Protein AF-A0A7S2EGP1-F1 (afdb_monomer_lite)

Radius of gyration: 24.75 Å; chains: 1; bounding box: 66×66×52 Å

Foldseek 3Di:
DDDDDDDDPPPPPVPPPPPPQQAAPPPRDRQLQAKWKAFPVGDGSHGPVVQVCCCPVVVQQADPPPGDRGPDIDIDHHDPPPPVVVPPPPPPDDPPVPDDD

Structure (mmCIF, N/CA/C/O backbone):
data_AF-A0A7S2EGP1-F1
#
_entry.id   AF-A0A7S2EGP1-F1
#
loop_
_atom_site.group_PDB
_atom_site.id
_atom_site.type_symbol
_atom_site.label_atom_id
_atom_site.label_alt_id
_atom_site.label_comp_id
_atom_site.label_asym_id
_atom_site.label_entity_id
_atom_site.label_seq_id
_atom_site.pdbx_PDB_ins_code
_atom_site.Cartn_x
_atom_site.Cartn_y
_atom_site.Cartn_z
_atom_site.occupancy
_atom_site.B_iso_or_equiv
_atom_site.auth_seq_id
_atom_site.auth_comp_id
_atom_site.auth_asym_id
_atom_site.auth_atom_id
_atom_site.pdbx_PDB_model_num
ATOM 1 N N . GLY A 1 1 ? 18.635 51.054 20.109 1.00 40.81 1 GLY A N 1
ATOM 2 C CA . GLY A 1 1 ? 17.928 49.866 20.617 1.00 40.81 1 GLY A CA 1
ATOM 3 C C . GLY A 1 1 ? 16.976 49.372 19.550 1.00 40.81 1 GLY A C 1
ATOM 4 O O . GLY A 1 1 ? 16.396 50.231 18.906 1.00 40.81 1 GLY A O 1
ATOM 5 N N . GLY A 1 2 ? 16.860 48.043 19.396 1.00 42.12 2 GLY A N 1
ATOM 6 C CA . GLY A 1 2 ? 15.829 47.308 18.628 1.00 42.12 2 GLY A CA 1
ATOM 7 C C . GLY A 1 2 ? 15.920 47.465 17.103 1.00 42.12 2 GLY A C 1
ATOM 8 O O . GLY A 1 2 ? 15.816 48.574 16.613 1.00 42.12 2 GLY A O 1
ATOM 9 N N . GLY A 1 3 ? 16.148 46.449 16.267 1.00 47.38 3 GLY A N 1
ATOM 10 C CA . GLY A 1 3 ? 15.875 45.018 16.407 1.00 47.38 3 GLY A CA 1
ATOM 11 C C . GLY A 1 3 ? 14.501 44.702 15.810 1.00 47.38 3 GLY A C 1
ATOM 12 O O . GLY A 1 3 ? 13.493 45.086 16.389 1.00 47.38 3 GLY A O 1
ATOM 13 N N . GLY A 1 4 ? 14.472 44.022 14.664 1.00 44.62 4 GLY A N 1
ATOM 14 C CA . GLY A 1 4 ? 13.240 43.604 13.994 1.00 44.62 4 GLY A CA 1
ATOM 15 C C . GLY A 1 4 ? 13.551 42.816 12.726 1.00 44.62 4 GLY A C 1
ATOM 16 O O . GLY A 1 4 ? 13.455 43.352 11.628 1.00 44.62 4 GLY A O 1
ATOM 17 N N . GLY A 1 5 ? 14.013 41.576 12.898 1.00 44.78 5 GLY A N 1
ATOM 18 C CA . GLY A 1 5 ? 14.194 40.631 11.801 1.00 44.78 5 GLY A CA 1
ATOM 19 C C . GLY A 1 5 ? 12.834 40.190 11.267 1.00 44.78 5 GLY A C 1
ATOM 20 O O . GLY A 1 5 ? 11.985 39.745 12.037 1.00 44.78 5 GLY A O 1
ATOM 21 N N . GLY A 1 6 ? 12.632 40.345 9.960 1.00 47.50 6 GLY A N 1
ATOM 22 C CA . GLY A 1 6 ? 11.548 39.682 9.249 1.00 47.50 6 GLY A CA 1
ATOM 23 C C . GLY A 1 6 ? 11.882 38.201 9.158 1.00 47.50 6 GLY A C 1
ATOM 24 O O . GLY A 1 6 ? 12.871 37.847 8.524 1.00 47.50 6 GLY A O 1
ATOM 25 N N . GLY A 1 7 ? 11.100 37.371 9.845 1.00 51.88 7 GLY A N 1
ATOM 26 C CA . GLY A 1 7 ? 11.089 35.934 9.621 1.00 51.88 7 GLY A CA 1
ATOM 27 C C . GLY A 1 7 ? 10.337 35.666 8.328 1.00 51.88 7 GLY A C 1
ATOM 28 O O . GLY A 1 7 ? 9.144 35.934 8.220 1.00 51.88 7 GLY A O 1
ATOM 29 N N . ASP A 1 8 ? 11.065 35.204 7.330 1.00 56.62 8 ASP A N 1
ATOM 30 C CA . ASP A 1 8 ? 10.543 34.512 6.175 1.00 56.62 8 ASP A CA 1
ATOM 31 C C . ASP A 1 8 ? 9.930 33.185 6.637 1.00 56.62 8 ASP A C 1
ATOM 33 O O . ASP A 1 8 ? 10.622 32.197 6.871 1.00 56.62 8 ASP A O 1
ATOM 37 N N . ASP A 1 9 ? 8.600 33.164 6.756 1.00 46.38 9 ASP A N 1
ATOM 38 C CA . ASP A 1 9 ? 7.792 31.946 6.832 1.00 46.38 9 ASP A CA 1
ATOM 39 C C . ASP A 1 9 ? 7.847 31.207 5.479 1.00 46.38 9 ASP A C 1
ATOM 41 O O . ASP A 1 9 ? 6.846 31.017 4.783 1.00 46.38 9 ASP A O 1
ATOM 45 N N . ALA A 1 10 ? 9.045 30.796 5.065 1.00 51.41 10 ALA A N 1
ATOM 46 C CA . ALA A 1 10 ? 9.225 29.792 4.038 1.00 51.41 10 ALA A CA 1
ATOM 47 C C . ALA A 1 10 ? 8.837 28.463 4.678 1.00 51.41 10 ALA A C 1
ATOM 49 O O . ALA A 1 10 ? 9.643 27.801 5.331 1.00 51.41 10 ALA A O 1
ATOM 50 N N . ALA A 1 11 ? 7.548 28.144 4.537 1.00 49.41 11 ALA A N 1
ATOM 51 C CA . ALA A 1 11 ? 6.948 26.855 4.812 1.00 49.41 11 ALA A CA 1
ATOM 52 C C . ALA A 1 11 ? 7.997 25.751 4.664 1.00 49.41 11 ALA A C 1
ATOM 54 O O . ALA A 1 11 ? 8.457 25.453 3.560 1.00 49.41 11 ALA A O 1
ATOM 55 N N . SER A 1 12 ? 8.389 25.184 5.805 1.00 51.66 12 SER A N 1
ATOM 56 C CA . SER A 1 12 ? 9.176 23.966 5.872 1.00 51.66 12 SER A CA 1
ATOM 57 C C . SER A 1 12 ? 8.310 22.861 5.270 1.00 51.66 12 SER A C 1
ATOM 59 O O . SER A 1 12 ? 7.616 22.124 5.969 1.00 51.66 12 SER A O 1
ATOM 61 N N . LEU A 1 13 ? 8.280 22.791 3.936 1.00 52.66 13 LEU A N 1
ATOM 62 C CA . LEU A 1 13 ? 7.971 21.566 3.234 1.00 52.66 13 LEU A CA 1
ATOM 63 C C . LEU A 1 13 ? 9.092 20.634 3.655 1.00 52.66 13 LEU A C 1
ATOM 65 O O . LEU A 1 13 ? 10.198 20.691 3.125 1.00 52.66 13 LEU A O 1
ATOM 69 N N . ALA A 1 14 ? 8.819 19.842 4.686 1.00 52.12 14 ALA A N 1
ATOM 70 C CA . ALA A 1 14 ? 9.623 18.694 5.021 1.00 52.12 14 ALA A CA 1
ATOM 71 C C . ALA A 1 14 ? 9.597 17.792 3.789 1.00 52.12 14 ALA A C 1
ATOM 73 O O . ALA A 1 14 ? 8.695 16.965 3.632 1.00 52.12 14 ALA A O 1
ATOM 74 N N . THR A 1 15 ? 10.558 18.006 2.892 1.00 49.84 15 THR A N 1
ATOM 75 C CA . THR A 1 15 ? 10.933 17.085 1.836 1.00 49.84 15 THR A CA 1
ATOM 76 C C . THR A 1 15 ? 11.304 15.804 2.562 1.00 49.84 15 THR A C 1
ATOM 78 O O . THR A 1 15 ? 12.427 15.643 3.034 1.00 49.84 15 THR A O 1
ATOM 81 N N . HIS A 1 16 ? 10.316 14.935 2.778 1.00 54.28 16 HIS A N 1
ATOM 82 C CA . HIS A 1 16 ? 10.574 13.584 3.229 1.00 54.28 16 HIS A CA 1
ATOM 83 C C . HIS A 1 16 ? 11.448 12.998 2.136 1.00 54.28 16 HIS A C 1
ATOM 85 O O . HIS A 1 16 ? 11.012 12.910 0.988 1.00 54.28 16 HIS A O 1
ATOM 91 N N . SER A 1 17 ? 12.712 12.734 2.467 1.00 46.84 17 SER A N 1
ATOM 92 C CA . SER A 1 17 ? 13.642 12.088 1.555 1.00 46.84 17 SER A CA 1
ATOM 93 C C . SER A 1 17 ? 12.960 10.846 1.007 1.0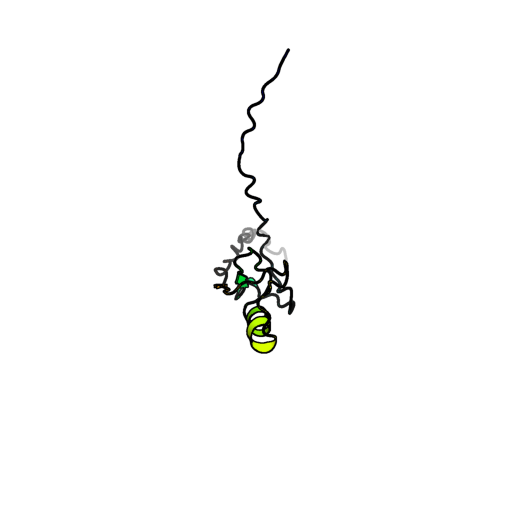0 46.84 17 SER A C 1
ATOM 95 O O . SER A 1 17 ? 12.781 9.869 1.728 1.00 46.84 17 SER A O 1
ATOM 97 N N . THR A 1 18 ? 12.590 10.895 -0.270 1.00 53.22 18 THR A N 1
ATOM 98 C CA . THR A 1 18 ? 12.091 9.766 -1.052 1.00 53.22 18 THR A CA 1
ATOM 99 C C . THR A 1 18 ? 13.265 8.842 -1.362 1.00 53.22 18 THR A C 1
ATOM 101 O O . THR A 1 18 ? 13.605 8.607 -2.522 1.00 53.22 18 THR A O 1
ATOM 104 N N . ALA A 1 19 ? 13.972 8.375 -0.332 1.00 57.81 19 ALA A N 1
ATOM 105 C CA . ALA A 1 19 ? 14.855 7.240 -0.500 1.00 57.81 19 ALA A CA 1
ATOM 106 C C . ALA A 1 19 ? 13.931 6.077 -0.860 1.00 57.81 19 ALA A C 1
ATOM 108 O O . ALA A 1 19 ? 13.264 5.537 0.014 1.00 57.81 19 ALA A O 1
ATOM 109 N N . ALA A 1 20 ? 13.812 5.785 -2.158 1.00 66.56 20 ALA A N 1
ATOM 110 C CA . ALA A 1 20 ? 12.882 4.791 -2.670 1.00 66.56 20 ALA A CA 1
ATOM 111 C C . ALA A 1 20 ? 13.098 3.475 -1.915 1.00 66.56 20 ALA A C 1
ATOM 113 O O . ALA A 1 20 ? 14.155 2.839 -2.021 1.00 66.56 20 ALA A O 1
ATOM 114 N N . HIS A 1 21 ? 12.119 3.103 -1.095 1.00 77.44 21 HIS A N 1
ATOM 115 C CA . HIS A 1 21 ? 12.190 1.883 -0.318 1.00 77.44 21 HIS A CA 1
ATOM 116 C C . HIS A 1 21 ? 12.178 0.705 -1.295 1.00 77.44 21 HIS A C 1
ATOM 118 O O . HIS A 1 21 ? 11.259 0.542 -2.092 1.00 77.44 21 HIS A O 1
ATOM 124 N N . ARG A 1 22 ? 13.229 -0.121 -1.260 1.00 89.12 22 ARG A N 1
ATOM 125 C CA . ARG A 1 22 ? 13.314 -1.310 -2.125 1.00 89.12 22 ARG A CA 1
ATOM 126 C C . ARG A 1 22 ? 12.524 -2.495 -1.575 1.00 89.12 22 ARG A C 1
ATOM 128 O O . ARG A 1 22 ? 12.122 -3.357 -2.343 1.00 89.12 22 ARG A O 1
ATOM 135 N N . TYR A 1 23 ? 12.283 -2.523 -0.262 1.00 94.44 23 TYR A N 1
ATOM 136 C CA . TYR A 1 23 ? 11.700 -3.673 0.426 1.00 94.44 23 TYR A 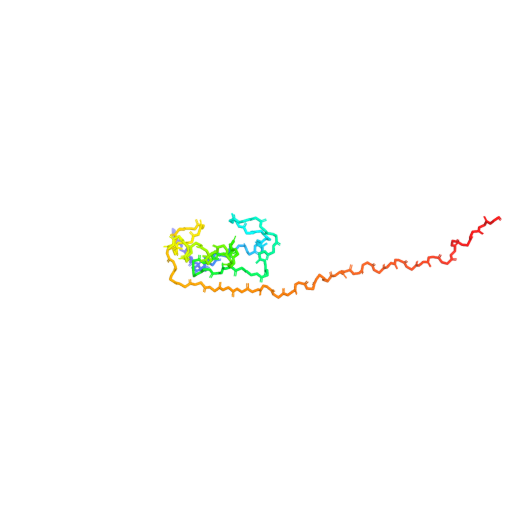CA 1
ATOM 137 C C . TYR A 1 23 ? 10.416 -3.313 1.165 1.00 94.44 23 TYR A C 1
ATOM 139 O O . TYR A 1 23 ? 10.353 -2.294 1.850 1.00 94.44 23 TYR A O 1
ATOM 147 N N . CYS A 1 24 ? 9.416 -4.190 1.095 1.00 95.56 24 CYS A N 1
ATOM 148 C CA . CYS A 1 24 ? 8.192 -4.071 1.888 1.00 95.56 24 CYS A CA 1
ATOM 149 C C . CYS A 1 24 ? 8.468 -4.308 3.383 1.00 95.56 24 CYS A C 1
ATOM 151 O O . CYS A 1 24 ? 8.980 -5.362 3.750 1.00 95.56 24 CYS A O 1
ATOM 153 N N . LEU A 1 25 ? 8.027 -3.421 4.278 1.00 95.25 25 LEU A N 1
ATOM 154 C CA . LEU A 1 25 ? 8.232 -3.595 5.728 1.00 95.25 25 LEU A CA 1
ATOM 155 C C . LEU A 1 25 ? 7.455 -4.767 6.354 1.00 95.25 25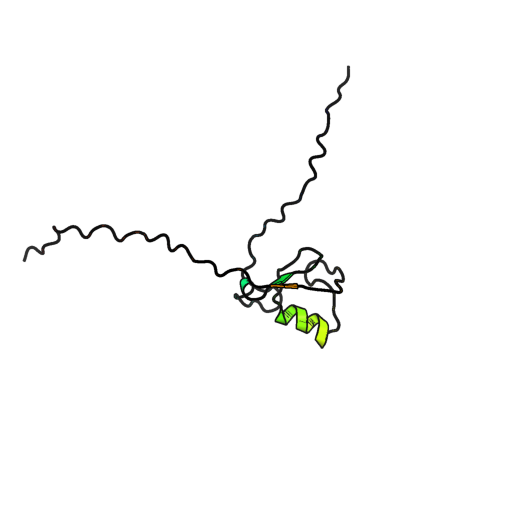 LEU A C 1
ATOM 157 O O . LEU A 1 25 ? 7.751 -5.168 7.476 1.00 95.25 25 LEU A O 1
ATOM 161 N N . VAL A 1 26 ? 6.448 -5.308 5.662 1.00 95.56 26 VAL A N 1
ATOM 162 C CA . VAL A 1 26 ? 5.611 -6.406 6.181 1.00 95.56 26 VAL A CA 1
ATOM 163 C C . VAL A 1 26 ? 6.144 -7.775 5.764 1.00 95.56 26 VAL A C 1
ATOM 165 O O . VAL A 1 26 ? 6.211 -8.679 6.590 1.00 95.56 26 VAL A O 1
ATOM 168 N N . CYS A 1 27 ? 6.491 -7.946 4.486 1.00 96.75 27 CYS A N 1
ATOM 169 C CA . CYS A 1 27 ? 6.926 -9.239 3.942 1.00 96.75 27 CYS A CA 1
ATOM 170 C C . CYS A 1 27 ? 8.393 -9.281 3.513 1.00 96.75 27 CYS A C 1
ATOM 172 O O . CYS A 1 27 ? 8.867 -10.351 3.150 1.00 96.75 27 CYS A O 1
ATOM 174 N N . TYR A 1 28 ? 9.091 -8.145 3.531 1.00 96.06 28 TYR A N 1
ATOM 175 C CA . TYR A 1 28 ? 10.497 -8.014 3.150 1.00 96.06 28 TYR A CA 1
ATOM 176 C C . TYR A 1 28 ? 10.830 -8.427 1.704 1.00 96.06 28 TYR A C 1
ATOM 178 O O . TYR A 1 28 ? 11.991 -8.649 1.377 1.00 96.06 28 TYR A O 1
ATOM 186 N N . ALA A 1 29 ? 9.822 -8.512 0.828 1.00 94.94 29 ALA A N 1
ATOM 187 C CA . ALA A 1 29 ? 10.030 -8.700 -0.607 1.00 94.94 29 ALA A CA 1
ATOM 188 C C . ALA A 1 29 ? 10.693 -7.455 -1.218 1.00 94.94 29 ALA A C 1
ATOM 190 O O . ALA A 1 29 ? 10.360 -6.337 -0.818 1.00 94.94 29 ALA A O 1
ATOM 191 N N . ASP A 1 30 ? 11.610 -7.667 -2.160 1.00 92.62 30 ASP A N 1
ATOM 192 C CA . ASP A 1 30 ? 12.491 -6.679 -2.803 1.00 92.62 30 ASP A CA 1
ATOM 193 C C . ASP A 1 30 ? 11.896 -6.038 -4.068 1.00 92.62 30 ASP A C 1
ATOM 195 O O . ASP A 1 30 ? 12.571 -5.328 -4.814 1.00 92.62 30 ASP A O 1
ATOM 199 N N . ASP A 1 31 ? 10.609 -6.273 -4.304 1.00 90.62 31 ASP A N 1
ATOM 200 C CA . ASP A 1 31 ? 9.853 -5.810 -5.459 1.00 90.62 31 ASP A CA 1
ATOM 201 C C . ASP A 1 31 ? 8.817 -4.738 -5.096 1.00 90.62 31 ASP A C 1
ATOM 203 O O . ASP A 1 31 ? 7.869 -4.508 -5.854 1.00 90.62 31 ASP A O 1
ATOM 207 N N . LEU A 1 32 ? 9.020 -4.039 -3.968 1.00 93.56 32 LEU A N 1
ATOM 208 C CA . LEU A 1 32 ? 8.150 -2.949 -3.517 1.00 93.56 32 LEU A CA 1
ATOM 209 C C . LEU A 1 32 ? 7.853 -1.917 -4.625 1.00 93.56 32 LEU A C 1
ATOM 211 O O . LEU A 1 32 ? 6.673 -1.597 -4.795 1.00 93.56 32 LEU A O 1
ATOM 215 N N . PRO A 1 33 ? 8.837 -1.471 -5.441 1.00 91.50 33 PRO A N 1
ATOM 216 C CA . PRO A 1 33 ? 8.587 -0.529 -6.536 1.00 91.50 33 PRO A CA 1
ATOM 217 C C . PRO A 1 33 ? 7.563 -1.021 -7.565 1.00 91.50 33 PRO A C 1
ATOM 219 O O . PRO A 1 33 ? 6.908 -0.217 -8.217 1.00 91.50 33 PRO A O 1
ATOM 222 N N . ARG A 1 34 ? 7.365 -2.339 -7.720 1.00 92.25 34 ARG A N 1
ATOM 223 C CA . ARG A 1 34 ? 6.413 -2.882 -8.704 1.00 92.25 34 ARG A CA 1
ATOM 224 C C . ARG A 1 34 ? 4.957 -2.711 -8.291 1.00 92.25 34 ARG A C 1
ATOM 226 O O . ARG A 1 34 ? 4.078 -2.848 -9.138 1.00 92.25 34 ARG A O 1
ATOM 233 N N . HIS A 1 35 ? 4.692 -2.530 -7.001 1.00 93.19 35 HIS A N 1
ATOM 234 C CA . HIS A 1 35 ? 3.333 -2.491 -6.477 1.00 93.19 35 HIS A CA 1
ATOM 235 C C . HIS A 1 35 ? 3.284 -1.857 -5.079 1.00 93.19 35 HIS A C 1
ATOM 237 O O . HIS A 1 35 ? 2.827 -2.480 -4.115 1.00 93.19 35 HIS A O 1
ATOM 243 N N . ARG A 1 36 ? 3.749 -0.615 -4.930 1.00 94.25 36 ARG A N 1
ATOM 244 C CA . ARG A 1 36 ? 3.734 0.077 -3.632 1.00 94.25 36 ARG A CA 1
ATOM 245 C C . ARG A 1 36 ? 2.324 0.540 -3.271 1.00 94.25 36 ARG A C 1
ATOM 247 O O . ARG A 1 36 ? 1.549 0.947 -4.137 1.00 94.25 36 ARG A O 1
ATOM 254 N N . ALA A 1 37 ? 1.975 0.476 -1.990 1.00 95.81 37 ALA A N 1
ATOM 255 C CA . ALA A 1 37 ? 0.729 1.031 -1.478 1.00 95.81 37 ALA A CA 1
ATOM 256 C C . ALA A 1 37 ? 0.988 2.423 -0.901 1.00 95.81 37 ALA A C 1
ATOM 258 O O . ALA A 1 37 ? 1.649 2.546 0.121 1.00 95.81 37 ALA A O 1
ATOM 259 N N . ILE A 1 38 ? 0.414 3.453 -1.514 1.00 95.12 38 ILE A N 1
ATOM 260 C CA . ILE A 1 38 ? 0.554 4.848 -1.097 1.00 95.12 38 ILE A CA 1
ATOM 261 C C . ILE A 1 38 ? -0.665 5.236 -0.264 1.00 95.12 38 ILE A C 1
ATOM 263 O O . ILE A 1 38 ? -1.817 5.111 -0.706 1.00 95.12 38 ILE A O 1
ATOM 267 N N . LEU A 1 39 ? -0.420 5.710 0.957 1.00 95.56 39 LEU A N 1
ATOM 268 C CA . LEU A 1 39 ? -1.469 6.169 1.861 1.00 95.56 39 LEU A CA 1
ATOM 269 C C . LEU A 1 39 ? -1.567 7.702 1.858 1.00 95.56 39 LEU A C 1
ATOM 271 O O . LEU A 1 39 ? -0.547 8.375 1.740 1.00 95.56 39 LEU A O 1
ATOM 275 N N . PRO A 1 40 ? -2.757 8.279 2.113 1.00 95.69 40 PRO A N 1
ATOM 276 C CA . PRO A 1 40 ? -2.920 9.724 2.316 1.00 95.69 40 PRO A CA 1
ATOM 277 C C . PRO A 1 40 ? -2.026 10.332 3.408 1.00 95.69 40 PRO A C 1
ATOM 279 O O . PRO A 1 40 ? -1.741 11.523 3.372 1.00 95.69 40 PRO A O 1
ATOM 282 N N . CYS A 1 41 ? -1.565 9.529 4.372 1.00 95.44 41 CYS A N 1
ATOM 283 C CA . CYS A 1 41 ? -0.588 9.952 5.377 1.00 95.44 41 CYS A CA 1
ATOM 284 C C . CYS A 1 41 ? 0.866 10.016 4.867 1.00 95.44 41 CYS A C 1
ATOM 286 O O . CYS A 1 41 ? 1.758 10.256 5.671 1.00 95.44 41 CYS A O 1
ATOM 288 N N . GLY A 1 42 ? 1.115 9.749 3.581 1.00 92.44 42 GLY A N 1
ATOM 289 C CA . GLY A 1 42 ? 2.416 9.904 2.920 1.00 92.44 42 GLY A CA 1
ATOM 290 C C . GLY A 1 42 ? 3.340 8.684 2.954 1.00 92.44 42 GLY A C 1
ATOM 291 O O . GLY A 1 42 ? 4.303 8.655 2.204 1.00 92.44 42 GLY A O 1
ATOM 292 N N . HIS A 1 43 ? 3.050 7.673 3.774 1.00 93.50 43 HIS A N 1
ATOM 293 C CA . HIS A 1 43 ? 3.853 6.447 3.837 1.00 93.50 43 HIS A CA 1
ATOM 294 C C . HIS A 1 43 ? 3.551 5.512 2.661 1.00 93.50 43 HIS A C 1
ATOM 296 O O . HIS A 1 43 ? 2.376 5.287 2.345 1.00 93.50 43 HIS A O 1
ATOM 302 N N . ASP A 1 44 ? 4.599 4.932 2.080 1.00 94.31 44 ASP A N 1
ATOM 303 C CA . ASP A 1 44 ? 4.533 3.989 0.960 1.00 94.31 44 ASP A CA 1
ATOM 304 C C . ASP A 1 44 ? 5.446 2.753 1.116 1.00 94.31 44 ASP A C 1
ATOM 306 O O . ASP A 1 44 ? 5.649 1.983 0.179 1.00 94.31 44 ASP A O 1
ATOM 310 N N . ASP A 1 45 ? 5.899 2.480 2.343 1.00 94.00 45 ASP A N 1
ATOM 311 C CA . ASP A 1 45 ? 6.831 1.402 2.710 1.00 94.00 45 ASP A CA 1
ATOM 312 C C . ASP A 1 45 ? 6.257 -0.032 2.656 1.00 94.00 45 ASP A C 1
ATOM 314 O O . ASP A 1 45 ? 6.866 -0.999 3.133 1.00 94.00 45 ASP A O 1
ATOM 318 N N . VAL A 1 46 ? 5.024 -0.195 2.175 1.00 95.75 46 VAL A N 1
ATOM 319 C CA . VAL A 1 46 ? 4.286 -1.462 2.227 1.00 95.75 46 VAL A CA 1
ATOM 320 C C . VAL A 1 46 ? 3.735 -1.791 0.856 1.00 95.75 46 VAL A C 1
ATOM 322 O O . VAL A 1 46 ? 3.115 -0.963 0.197 1.00 95.75 46 VAL A O 1
ATOM 325 N N . CYS A 1 47 ? 3.914 -3.037 0.433 1.00 96.88 47 CYS A N 1
ATOM 326 C CA . CYS A 1 47 ? 3.429 -3.476 -0.860 1.00 96.88 47 CYS A CA 1
ATOM 327 C C . CYS A 1 47 ? 1.897 -3.636 -0.872 1.00 96.88 47 CYS A C 1
ATOM 329 O O . CYS A 1 47 ? 1.269 -3.966 0.143 1.00 96.88 47 CYS A O 1
ATOM 331 N N . GLY A 1 48 ? 1.288 -3.441 -2.042 1.00 96.56 48 GLY A N 1
ATOM 332 C CA . GLY A 1 48 ? -0.147 -3.557 -2.299 1.00 96.56 48 GLY A CA 1
ATOM 333 C C . GLY A 1 48 ? -0.783 -4.819 -1.702 1.00 96.56 48 GLY A C 1
ATOM 334 O O . GLY A 1 48 ? -1.717 -4.688 -0.909 1.00 96.56 48 GLY A O 1
ATOM 335 N N . PRO A 1 49 ? -0.281 -6.038 -1.983 1.00 97.44 49 PRO A N 1
ATOM 336 C CA . PRO A 1 49 ? -0.800 -7.277 -1.415 1.00 97.44 49 PRO A CA 1
ATOM 337 C C . PRO A 1 49 ? -0.806 -7.290 0.114 1.00 97.44 49 PRO A C 1
ATOM 339 O O . PRO A 1 49 ? -1.807 -7.683 0.714 1.00 97.44 49 PRO A O 1
ATOM 342 N N . CYS A 1 50 ? 0.275 -6.847 0.761 1.00 97.88 50 CYS A N 1
ATOM 343 C CA . CYS A 1 50 ? 0.344 -6.814 2.221 1.00 97.88 50 CYS A CA 1
ATOM 344 C C . CYS A 1 50 ? -0.659 -5.815 2.799 1.00 97.88 50 CYS A C 1
ATOM 346 O O . CYS A 1 50 ? -1.413 -6.159 3.712 1.00 97.88 50 CYS A O 1
ATOM 348 N N . HIS A 1 51 ? -0.740 -4.610 2.229 1.00 97.12 51 HIS A N 1
ATOM 349 C CA . HIS A 1 51 ? -1.684 -3.609 2.709 1.00 97.12 51 HIS A CA 1
ATOM 350 C C . HIS A 1 51 ? -3.147 -4.025 2.474 1.00 97.12 51 HIS A C 1
ATOM 352 O O . HIS A 1 51 ? -4.011 -3.801 3.330 1.00 97.12 51 HIS A O 1
ATOM 358 N N . LEU A 1 52 ? -3.452 -4.653 1.337 1.00 96.94 52 LEU A N 1
ATOM 359 C CA . LEU A 1 52 ? -4.793 -5.153 1.042 1.00 96.94 52 LEU A CA 1
ATOM 360 C C . LEU A 1 52 ? -5.172 -6.324 1.955 1.00 96.94 52 LEU A C 1
ATOM 362 O O . LEU A 1 52 ? -6.314 -6.365 2.409 1.00 96.94 52 LEU A O 1
ATOM 366 N N . ARG A 1 53 ? -4.245 -7.229 2.294 1.00 98.12 53 ARG A N 1
ATOM 367 C CA . ARG A 1 53 ? -4.493 -8.308 3.270 1.00 98.12 53 ARG A CA 1
ATOM 368 C C . ARG A 1 53 ? -4.814 -7.762 4.658 1.00 98.12 53 ARG A C 1
ATOM 370 O O . ARG A 1 53 ? -5.778 -8.219 5.261 1.00 98.12 53 ARG A O 1
ATOM 377 N N . LEU A 1 54 ? -4.083 -6.753 5.137 1.00 96.81 54 LEU A N 1
ATOM 378 C CA . LEU A 1 54 ? -4.401 -6.083 6.408 1.00 96.81 54 LEU A CA 1
ATOM 379 C C . LEU A 1 54 ? -5.837 -5.540 6.414 1.00 96.81 54 LEU A C 1
ATOM 381 O O . LEU A 1 54 ? -6.598 -5.791 7.348 1.00 96.81 54 LEU A O 1
ATOM 385 N N . ARG A 1 55 ? -6.247 -4.885 5.325 1.00 96.62 55 ARG A N 1
ATOM 386 C CA . ARG A 1 55 ? -7.599 -4.326 5.200 1.00 96.62 55 ARG A CA 1
ATOM 387 C C . ARG A 1 55 ? -8.691 -5.388 5.110 1.00 96.62 55 ARG A C 1
ATOM 389 O O . ARG A 1 55 ? -9.719 -5.231 5.753 1.00 96.62 55 ARG A O 1
ATOM 396 N N . HIS A 1 56 ? -8.499 -6.435 4.312 1.00 96.94 56 HIS A N 1
ATOM 397 C CA . HIS A 1 56 ? -9.571 -7.391 4.005 1.00 96.94 56 HIS A CA 1
ATOM 398 C C . HIS A 1 56 ? -9.625 -8.574 4.973 1.00 96.94 56 HIS A C 1
ATOM 400 O O . HIS A 1 56 ? -10.713 -9.034 5.297 1.00 96.94 56 HIS A O 1
ATOM 406 N N . LEU A 1 57 ? -8.474 -9.063 5.441 1.00 97.62 57 LEU A N 1
ATOM 407 C CA . LEU A 1 57 ? -8.405 -10.221 6.338 1.00 97.62 57 LEU A CA 1
ATOM 408 C C . LEU A 1 57 ? -8.440 -9.806 7.808 1.00 97.62 57 LEU A C 1
ATOM 410 O O . LEU A 1 57 ? -9.053 -10.487 8.622 1.00 97.62 57 LEU A O 1
ATOM 414 N N . HIS A 1 58 ? -7.801 -8.684 8.146 1.00 96.50 58 HIS A N 1
ATOM 415 C CA . HIS A 1 58 ? -7.699 -8.217 9.531 1.00 96.50 58 HIS A CA 1
ATOM 416 C C . HIS A 1 58 ? -8.625 -7.036 9.847 1.00 96.50 58 HIS A C 1
ATOM 418 O O . HIS A 1 58 ? -8.641 -6.573 10.985 1.00 96.50 58 HIS A O 1
ATOM 424 N N . ASN A 1 59 ? -9.397 -6.552 8.864 1.00 96.88 59 ASN A N 1
ATOM 425 C CA . ASN A 1 59 ? -10.225 -5.347 8.977 1.00 96.88 59 ASN A CA 1
ATOM 426 C C . ASN A 1 59 ? -9.442 -4.134 9.526 1.00 96.88 59 ASN A C 1
ATOM 428 O O . ASN A 1 59 ? -9.998 -3.282 10.220 1.00 96.88 59 ASN A O 1
ATOM 432 N N . ASP A 1 60 ? -8.137 -4.058 9.234 1.00 97.62 60 ASP A N 1
ATOM 433 C CA . ASP A 1 60 ? -7.265 -2.993 9.719 1.00 97.62 60 ASP A CA 1
ATOM 434 C C . ASP A 1 60 ? -6.987 -1.979 8.607 1.00 97.62 60 ASP A C 1
ATOM 436 O O . ASP A 1 60 ? -6.347 -2.269 7.593 1.00 97.62 60 ASP A O 1
ATOM 440 N N . ARG A 1 61 ? -7.502 -0.762 8.798 1.00 97.75 61 ARG A N 1
ATOM 441 C CA . ARG A 1 61 ? -7.344 0.371 7.873 1.00 97.75 61 ARG A CA 1
ATOM 442 C C . ARG A 1 61 ? -6.245 1.343 8.300 1.00 97.75 61 ARG A C 1
ATOM 444 O O . ARG A 1 61 ? -6.105 2.407 7.692 1.00 97.75 61 ARG A O 1
ATOM 451 N N . ARG A 1 62 ? -5.495 1.026 9.355 1.00 97.62 62 ARG A N 1
ATOM 452 C CA . ARG A 1 62 ? -4.423 1.884 9.863 1.00 97.62 62 ARG A CA 1
ATOM 453 C C . 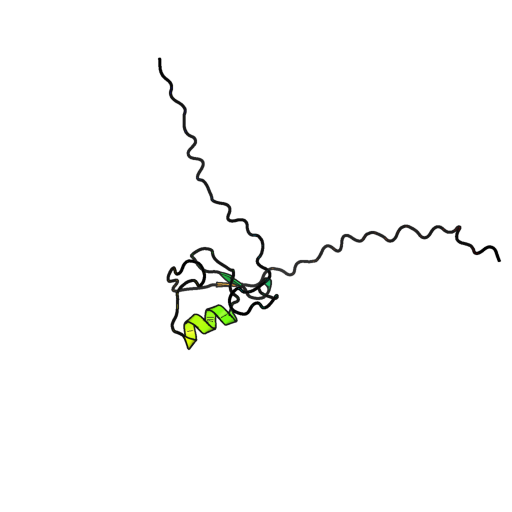ARG A 1 62 ? -3.166 1.736 9.019 1.00 97.62 62 ARG A C 1
ATOM 455 O O . ARG A 1 62 ? -2.834 0.649 8.555 1.00 97.62 62 ARG A O 1
ATOM 462 N N . CYS A 1 63 ? -2.443 2.839 8.864 1.00 96.56 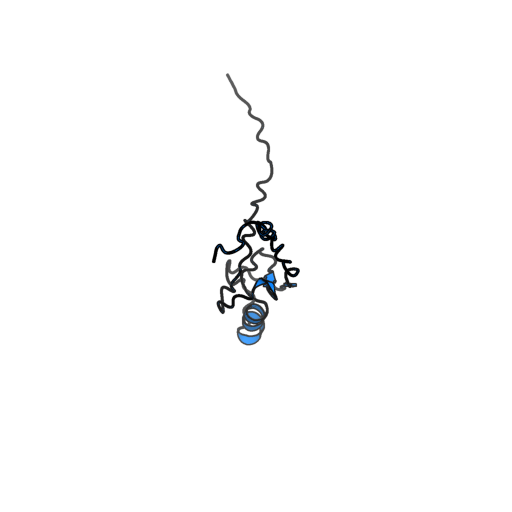63 CYS A N 1
ATOM 463 C CA . CYS A 1 63 ? -1.090 2.830 8.332 1.00 96.56 63 CYS A CA 1
ATOM 464 C C . CYS A 1 63 ? -0.188 1.958 9.222 1.00 96.56 63 CYS A C 1
ATOM 466 O O . CYS A 1 63 ? -0.137 2.199 10.432 1.00 96.56 63 CYS A O 1
ATOM 468 N N . PRO A 1 64 ? 0.565 0.989 8.675 1.00 94.44 64 PRO A N 1
ATOM 469 C CA . PRO A 1 64 ? 1.504 0.195 9.466 1.00 94.44 64 PRO A CA 1
ATOM 470 C C . PRO A 1 64 ? 2.618 1.026 10.117 1.00 94.44 64 PRO A C 1
ATOM 472 O O . PRO A 1 64 ? 3.104 0.625 11.175 1.00 94.44 64 PRO A O 1
ATOM 475 N N . VAL A 1 65 ? 2.946 2.191 9.547 1.00 94.88 65 VAL A N 1
ATOM 476 C CA . VAL A 1 65 ? 3.991 3.105 10.028 1.00 94.88 65 VAL A CA 1
ATOM 477 C C . VAL A 1 65 ? 3.451 4.048 11.110 1.00 94.88 65 VAL A C 1
ATOM 479 O O . VAL A 1 65 ? 3.736 3.856 12.289 1.00 94.88 65 VAL A O 1
ATOM 482 N N . CYS A 1 66 ? 2.600 5.016 10.755 1.00 96.50 66 CYS A N 1
ATOM 483 C CA . CYS A 1 66 ? 2.138 6.059 11.686 1.00 96.50 66 CYS A CA 1
ATOM 484 C C . CYS A 1 66 ? 0.809 5.766 12.398 1.00 96.50 66 CYS A C 1
ATOM 486 O O . CYS A 1 66 ? 0.346 6.571 13.201 1.00 96.50 66 CYS A O 1
ATOM 488 N N . LYS A 1 67 ? 0.164 4.633 12.100 1.00 96.25 67 LYS A N 1
ATOM 489 C CA . LYS A 1 67 ? -1.125 4.202 12.676 1.00 96.25 67 LYS A CA 1
ATOM 490 C C . LYS A 1 67 ? -2.345 5.074 12.343 1.00 96.25 67 LYS A C 1
ATOM 492 O O . LYS A 1 67 ? -3.446 4.727 12.768 1.00 96.25 67 LYS A O 1
ATOM 497 N N . THR A 1 68 ? -2.209 6.121 11.525 1.00 98.06 68 THR A N 1
ATOM 498 C CA . THR A 1 68 ? -3.348 6.896 11.002 1.00 98.06 68 THR A CA 1
ATOM 499 C C . THR A 1 68 ? -4.323 5.991 10.246 1.00 98.06 68 THR A C 1
ATOM 501 O O . THR A 1 68 ? -3.914 5.201 9.391 1.00 98.06 68 THR A O 1
ATOM 504 N N . VAL A 1 69 ? -5.618 6.104 10.546 1.00 98.12 69 VAL A N 1
ATOM 505 C CA . VAL A 1 69 ? -6.679 5.403 9.809 1.00 98.12 69 VAL A CA 1
ATOM 506 C C . VAL A 1 69 ? -6.840 6.049 8.437 1.00 98.12 69 VAL A C 1
ATOM 508 O O . VAL A 1 69 ? -7.022 7.257 8.338 1.00 98.12 69 VAL A O 1
ATOM 511 N N . ASN A 1 70 ? -6.784 5.243 7.380 1.00 97.00 70 ASN A N 1
ATOM 512 C CA . ASN A 1 70 ? -6.963 5.704 6.009 1.00 97.00 70 ASN A CA 1
ATOM 513 C C . ASN A 1 70 ? -8.102 4.913 5.357 1.00 97.00 70 ASN A C 1
ATOM 515 O O . ASN A 1 70 ? -8.004 3.697 5.212 1.00 97.00 70 ASN A O 1
ATOM 519 N N . ASP A 1 71 ? -9.179 5.553 4.910 1.00 95.44 71 ASP A N 1
ATOM 520 C CA . ASP A 1 71 ? -10.283 4.815 4.271 1.00 95.44 71 ASP A CA 1
ATOM 521 C C . ASP A 1 71 ? -9.948 4.330 2.860 1.00 95.44 71 ASP A C 1
ATOM 523 O O . ASP A 1 71 ? -10.489 3.324 2.403 1.00 95.44 71 ASP A O 1
ATOM 527 N N . ARG A 1 72 ? -9.001 4.993 2.194 1.00 95.38 72 ARG A N 1
ATOM 528 C CA . ARG A 1 72 ? -8.559 4.679 0.833 1.00 95.38 72 ARG A CA 1
ATOM 529 C C . ARG A 1 72 ? -7.042 4.513 0.783 1.00 95.38 72 ARG A C 1
ATOM 531 O O . ARG A 1 72 ? -6.332 5.078 1.613 1.00 95.38 72 ARG A O 1
ATOM 538 N N . ILE A 1 73 ? -6.578 3.737 -0.192 1.00 95.38 73 ILE A N 1
ATOM 539 C CA . ILE A 1 73 ? -5.168 3.618 -0.588 1.00 95.38 73 ILE A CA 1
ATOM 540 C C . ILE A 1 73 ? -5.084 3.669 -2.103 1.00 95.38 73 ILE A C 1
ATOM 542 O O . ILE A 1 73 ? -6.059 3.346 -2.784 1.00 95.38 73 ILE A O 1
ATOM 546 N N . ILE A 1 74 ? -3.913 4.032 -2.602 1.00 96.25 74 ILE A N 1
ATOM 547 C CA . ILE A 1 74 ? -3.554 3.911 -4.010 1.00 96.25 74 ILE A CA 1
ATOM 548 C C . ILE A 1 74 ? -2.514 2.797 -4.099 1.00 96.25 74 ILE A C 1
ATOM 550 O O . ILE A 1 74 ? -1.644 2.700 -3.238 1.00 96.25 74 ILE A O 1
ATOM 554 N N . VAL A 1 75 ? -2.629 1.931 -5.101 1.00 95.31 75 VAL A N 1
ATOM 555 C CA . VAL A 1 75 ? -1.573 0.973 -5.439 1.00 95.31 75 VAL A CA 1
ATOM 556 C C . VAL A 1 75 ? -1.027 1.395 -6.785 1.00 95.31 75 VAL A C 1
ATOM 558 O O . VAL A 1 75 ? -1.803 1.526 -7.731 1.00 95.31 75 VAL A O 1
ATOM 561 N N . ASP A 1 76 ? 0.276 1.632 -6.838 1.00 92.62 76 ASP A N 1
ATOM 562 C CA . ASP A 1 76 ? 0.959 2.126 -8.027 1.00 92.62 76 ASP A CA 1
ATOM 563 C C . ASP A 1 76 ? 2.273 1.372 -8.250 1.00 92.62 76 ASP A C 1
ATOM 565 O O . ASP A 1 76 ? 2.798 0.723 -7.337 1.00 92.62 76 ASP A O 1
ATOM 569 N N . ALA A 1 77 ? 2.783 1.443 -9.473 1.00 90.44 77 ALA A N 1
ATOM 570 C CA . ALA A 1 77 ? 4.074 0.899 -9.855 1.00 90.44 77 ALA A CA 1
ATOM 571 C C . ALA A 1 77 ? 4.998 2.047 -10.254 1.00 90.44 77 ALA A C 1
ATOM 573 O O . ALA A 1 77 ? 4.602 2.939 -11.005 1.00 90.44 77 ALA A O 1
ATOM 574 N N . ASP A 1 78 ? 6.242 2.010 -9.786 1.00 83.50 78 ASP A N 1
ATOM 575 C CA . ASP A 1 78 ? 7.262 2.891 -10.327 1.00 83.50 78 ASP A CA 1
ATOM 576 C C . ASP A 1 78 ? 7.475 2.581 -11.810 1.00 83.50 78 ASP A C 1
ATOM 578 O O . ASP A 1 78 ? 7.418 1.412 -12.223 1.00 83.50 78 ASP A O 1
ATOM 582 N N . PRO A 1 79 ? 7.720 3.615 -12.634 1.00 78.69 79 PRO A N 1
ATOM 583 C CA . PRO A 1 79 ? 8.157 3.386 -13.995 1.00 78.69 79 PRO A CA 1
ATOM 584 C C . PRO A 1 79 ? 9.410 2.502 -13.958 1.00 78.69 79 PRO A C 1
ATOM 586 O O . PRO A 1 79 ? 10.223 2.633 -13.037 1.00 78.69 79 PRO A O 1
ATOM 589 N N . PRO A 1 80 ? 9.580 1.589 -14.930 1.00 73.12 80 PRO A N 1
ATOM 590 C CA . PRO A 1 80 ? 10.786 0.787 -14.998 1.00 73.12 80 PRO A CA 1
ATOM 591 C C . PRO A 1 80 ? 11.983 1.735 -14.997 1.00 73.12 80 PRO A C 1
ATOM 593 O O . PRO A 1 80 ? 12.104 2.594 -15.873 1.00 73.12 80 PRO A O 1
ATOM 596 N N . HIS A 1 81 ? 12.845 1.598 -13.992 1.00 63.31 81 HIS A N 1
ATOM 597 C CA . HIS A 1 81 ? 14.160 2.202 -14.049 1.00 63.31 81 HIS A CA 1
ATOM 598 C C . HIS A 1 81 ? 14.855 1.543 -15.237 1.00 63.31 81 HIS A C 1
ATOM 600 O O . HIS A 1 81 ? 15.222 0.371 -15.183 1.00 63.31 81 HIS A O 1
ATOM 606 N N . HIS A 1 82 ? 14.966 2.275 -16.344 1.00 58.00 82 HIS A N 1
ATOM 607 C CA . HIS A 1 82 ? 16.061 2.026 -17.256 1.00 58.00 82 HIS A CA 1
ATOM 608 C C . HIS A 1 82 ? 17.294 2.308 -16.414 1.00 58.00 82 HIS A C 1
ATOM 610 O O . HIS A 1 82 ? 17.595 3.466 -16.125 1.00 58.00 82 HIS A O 1
ATOM 616 N N . ASP A 1 83 ? 17.918 1.243 -15.914 1.00 57.50 83 ASP A N 1
ATOM 617 C CA . ASP A 1 83 ? 19.313 1.310 -15.544 1.00 57.50 83 ASP A CA 1
ATOM 618 C C . ASP A 1 83 ? 19.989 1.832 -16.812 1.00 57.50 83 ASP A C 1
ATOM 620 O O . ASP A 1 83 ? 20.123 1.114 -17.805 1.00 57.50 83 ASP A O 1
ATOM 624 N N . ASP A 1 84 ? 20.264 3.137 -16.838 1.00 57.50 84 ASP A N 1
ATOM 625 C CA . ASP A 1 84 ? 21.234 3.726 -17.741 1.00 57.50 84 ASP A CA 1
ATOM 626 C C . ASP A 1 84 ? 22.533 3.049 -17.305 1.00 57.50 84 ASP A C 1
ATOM 628 O O . ASP A 1 84 ? 23.232 3.493 -16.390 1.00 57.50 84 ASP A O 1
ATOM 632 N N . ASP A 1 85 ? 22.738 1.842 -17.838 1.00 56.16 85 ASP A N 1
ATOM 633 C CA . ASP A 1 85 ? 23.990 1.120 -17.848 1.00 56.16 85 ASP A CA 1
ATOM 634 C C . ASP A 1 85 ? 24.896 2.078 -18.597 1.00 56.16 85 ASP A C 1
ATOM 636 O O . ASP A 1 85 ? 24.915 2.115 -19.829 1.00 56.16 85 ASP A O 1
ATOM 640 N N . GLY A 1 86 ? 25.480 3.005 -17.833 1.00 51.78 86 GLY A N 1
ATOM 641 C CA . GLY A 1 86 ? 26.468 3.950 -18.286 1.00 51.78 86 GLY A CA 1
ATOM 642 C C . GLY A 1 86 ? 27.593 3.093 -18.799 1.00 51.78 86 GLY A C 1
ATOM 643 O O . GLY A 1 86 ? 28.488 2.722 -18.038 1.00 51.78 86 GLY A O 1
ATOM 644 N N . GLY A 1 87 ? 27.462 2.717 -20.070 1.00 45.75 87 GLY A 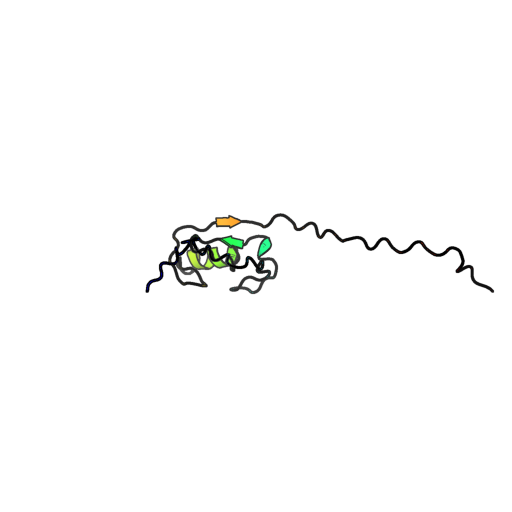N 1
ATOM 645 C CA . GLY A 1 87 ? 28.360 1.846 -20.770 1.00 45.75 87 GLY A CA 1
ATOM 646 C C . GLY A 1 87 ? 29.712 2.482 -20.605 1.00 45.75 87 GLY A C 1
ATOM 647 O O . GLY A 1 87 ? 30.020 3.502 -21.219 1.00 45.75 87 GLY A O 1
ATOM 648 N N . THR A 1 88 ? 30.517 1.893 -19.731 1.00 54.34 88 THR A N 1
ATOM 649 C CA . THR A 1 88 ? 31.949 2.003 -19.889 1.00 54.34 88 THR A CA 1
ATOM 650 C C . THR A 1 88 ? 32.186 1.337 -21.227 1.00 54.34 88 THR A C 1
ATOM 652 O O . THR A 1 88 ? 32.183 0.110 -21.324 1.00 54.34 88 THR A O 1
ATOM 655 N N . GLU A 1 89 ? 32.242 2.156 -22.277 1.00 53.97 89 GLU A N 1
ATOM 656 C CA . GLU A 1 89 ? 32.678 1.721 -23.588 1.00 53.97 89 GLU A CA 1
ATOM 657 C C . GLU A 1 89 ? 33.962 0.917 -23.338 1.00 53.97 89 GLU A C 1
ATOM 659 O O . GLU A 1 89 ? 34.872 1.437 -22.675 1.00 53.97 89 GLU A O 1
ATOM 664 N N . PRO A 1 90 ? 34.023 -0.374 -23.713 1.00 57.91 90 PRO A N 1
ATOM 665 C CA . PRO A 1 90 ? 35.238 -1.138 -23.508 1.00 57.91 90 PRO A CA 1
ATOM 666 C C . PRO A 1 90 ? 36.347 -0.377 -24.223 1.00 57.91 90 PRO A C 1
ATOM 668 O O . PRO A 1 90 ? 36.219 -0.085 -25.412 1.00 57.91 90 PRO A O 1
ATOM 671 N N . ALA A 1 91 ? 37.390 -0.006 -23.472 1.00 61.97 91 ALA A N 1
ATOM 672 C CA . ALA A 1 91 ? 38.518 0.738 -24.010 1.00 61.97 91 ALA A CA 1
ATOM 673 C C . ALA A 1 91 ? 38.945 0.098 -25.342 1.00 61.97 91 ALA A C 1
ATOM 675 O O . ALA A 1 91 ? 39.010 -1.138 -25.407 1.00 61.97 91 ALA A O 1
ATOM 676 N N . PRO A 1 92 ? 39.181 0.895 -26.402 1.00 60.91 92 PRO A N 1
ATOM 677 C CA . PRO A 1 92 ? 39.521 0.356 -27.707 1.00 60.91 92 PRO A CA 1
ATOM 678 C C . PRO A 1 92 ? 40.673 -0.631 -27.546 1.00 60.91 92 PRO A C 1
ATOM 680 O O . PRO A 1 92 ? 41.697 -0.307 -26.944 1.00 60.91 92 PRO A O 1
ATOM 683 N N . LEU A 1 93 ? 40.459 -1.861 -28.021 1.00 63.03 93 LEU A N 1
ATOM 684 C CA . LEU A 1 93 ? 41.464 -2.914 -27.987 1.00 63.03 93 LEU A CA 1
ATOM 685 C C . LEU A 1 93 ? 42.721 -2.387 -28.680 1.00 63.03 93 LEU A C 1
ATOM 687 O O . LEU A 1 93 ? 42.692 -2.093 -29.876 1.00 63.03 93 LEU A O 1
ATOM 691 N N . ASP A 1 94 ? 43.796 -2.242 -27.910 1.00 65.75 94 ASP A N 1
ATOM 692 C CA . ASP A 1 94 ? 45.090 -1.805 -28.416 1.00 65.75 94 ASP A CA 1
ATOM 693 C C . ASP A 1 94 ? 45.580 -2.826 -29.464 1.00 65.75 94 ASP A C 1
ATOM 695 O O . ASP A 1 94 ? 45.759 -4.008 -29.128 1.00 65.75 94 ASP A O 1
ATOM 699 N N . PRO A 1 95 ? 45.756 -2.429 -30.740 1.00 66.12 95 PRO A N 1
ATOM 700 C CA . PRO A 1 95 ? 46.129 -3.348 -31.813 1.00 66.12 95 PRO A CA 1
ATOM 701 C C . PRO A 1 95 ? 47.527 -3.965 -31.635 1.00 66.12 95 PRO A C 1
ATOM 703 O O . PRO A 1 95 ? 47.848 -4.928 -32.339 1.00 66.12 95 PRO A O 1
ATOM 706 N N . ASP A 1 96 ? 48.340 -3.473 -30.694 1.00 62.00 96 ASP A N 1
ATOM 707 C CA . ASP A 1 96 ? 49.725 -3.913 -30.504 1.00 62.00 96 ASP A CA 1
ATOM 708 C C . ASP A 1 96 ? 49.917 -5.076 -29.515 1.00 62.00 96 ASP A C 1
ATOM 710 O O . ASP A 1 96 ? 51.042 -5.530 -29.308 1.00 62.00 96 ASP A O 1
ATOM 714 N N . THR A 1 97 ? 48.852 -5.708 -29.001 1.00 61.59 97 THR A N 1
ATOM 715 C CA . THR A 1 97 ? 48.980 -7.003 -28.280 1.00 61.59 97 THR A CA 1
ATOM 716 C C . THR A 1 97 ? 49.198 -8.207 -29.209 1.00 61.59 97 THR A C 1
ATOM 718 O O . THR A 1 97 ? 48.889 -9.359 -28.882 1.00 61.59 97 THR A O 1
ATOM 721 N N . ARG A 1 98 ? 49.802 -7.964 -30.379 1.00 57.25 98 ARG A N 1
ATOM 722 C CA . ARG A 1 98 ? 50.249 -8.997 -31.306 1.00 57.25 98 ARG A CA 1
ATOM 723 C C . ARG A 1 98 ? 51.385 -9.775 -30.650 1.00 57.25 98 ARG A C 1
ATOM 725 O O . ARG A 1 98 ? 52.518 -9.326 -30.532 1.00 57.25 98 ARG A O 1
ATOM 732 N N . THR A 1 99 ? 51.016 -10.959 -30.197 1.00 62.25 99 THR A N 1
ATOM 733 C CA . THR A 1 99 ? 51.838 -11.965 -29.542 1.00 62.25 99 THR A CA 1
ATOM 734 C C . THR A 1 99 ? 53.175 -12.126 -30.271 1.00 62.25 99 THR A C 1
ATOM 736 O O . THR A 1 99 ? 53.226 -12.683 -31.370 1.00 62.25 99 THR A O 1
ATOM 739 N N . HIS A 1 100 ? 54.260 -11.653 -29.656 1.00 59.50 100 HIS A N 1
ATOM 740 C CA . HIS A 1 100 ? 55.601 -12.122 -29.980 1.00 59.50 100 HIS A CA 1
ATOM 741 C C . HIS A 1 100 ? 55.676 -13.598 -29.568 1.00 59.50 100 HIS A C 1
ATOM 743 O O . HIS A 1 100 ? 55.765 -13.924 -28.384 1.00 59.50 100 HIS A O 1
ATOM 749 N N . ARG A 1 101 ? 55.522 -14.470 -30.568 1.00 57.53 101 ARG A N 1
ATOM 750 C CA . ARG A 1 101 ? 55.964 -15.867 -30.538 1.00 57.53 101 ARG A CA 1
ATOM 751 C C . ARG A 1 101 ? 57.481 -15.941 -30.613 1.00 57.53 101 ARG A C 1
ATOM 753 O O . ARG A 1 101 ? 58.061 -15.088 -31.322 1.00 57.53 101 ARG A O 1
#

InterPro domains:
  IPR001841 Zinc finger, RING-type [PS50089] (24-67)
  IPR013083 Zinc finger, RING/FYVE/PHD-type [G3DSA:3.30.40.10] (9-75)
  IPR044288 ZNF598/HEL2 [PTHR22938] (24-76)

Secondary structure (DSSP, 8-state):
----------------------S-TTT--S-GGGSEEE-TTS---EEHHHHHHHHHHS---B-TTT--B-S--EEE-PPP--------------TT-----

Organism: Trieres chinensis (NCBI:txid1514140)

Sequence (101 aa):
GGGGGGGDDAASLATHSTAAHRYCLVCYADDLPRHRAILPCGHDDVCGPCHLRLRHLHNDRRCPVCKTVNDRIIVDADPPHHDDDGGTEPAPLDPDTRTHR

pLDDT: mean 78.18, std 20.23, range [40.81, 98.12]